Protein AF-A0A843RX86-F1 (afdb_monomer)

Foldseek 3Di:
DDPPPPDDCPPPDDDWDWDADPVGDTDIPVVQPPHDDDDDDDDPDD

Secondary structure (DSSP, 8-state):
---------TTSPPPP-EEE-TTSPEEEGGGGTTS-----------

Mean predicted aligned error: 7.26 Å

pLDDT: mean 86.72, std 16.62, range [40.16, 98.38]

Radius of gyration: 14.24 Å; Cα contacts (8 Å, |Δi|>4): 19; chains: 1; bounding box: 37×29×30 Å

Solvent-accessible surface area (backbone atoms only — not comparable to full-atom values): 3512 Å² total; per-residue (Å²): 134,85,76,76,79,88,63,88,62,82,92,55,84,79,79,84,51,78,44,66,49,98,86,62,57,72,47,41,57,77,78,47,69,99,58,91,84,86,88,81,87,81,79,84,82,126

Sequence (46 aa):
MERGAKGNRVGQLAAPFELPDAIGQVHRLADYQGAWLLLVFHRHLG

Structure (mmCIF, N/CA/C/O backbone):
data_AF-A0A843RX86-F1
#
_entry.id   AF-A0A843RX86-F1
#
loop_
_atom_site.group_PDB
_atom_site.id
_atom_site.type_symbol
_atom_site.label_atom_id
_atom_site.label_alt_id
_atom_site.label_comp_id
_atom_site.label_asym_id
_atom_site.label_entity_id
_atom_site.label_seq_id
_atom_site.pdbx_PDB_ins_code
_atom_site.Cartn_x
_atom_site.Cartn_y
_atom_site.Cartn_z
_atom_site.occupancy
_atom_site.B_iso_or_equiv
_atom_site.auth_seq_id
_atom_site.auth_comp_id
_atom_site.auth_asym_id
_atom_site.auth_atom_id
_atom_site.pdbx_PDB_model_num
ATOM 1 N N . MET A 1 1 ? 31.986 -1.207 -4.213 1.00 40.16 1 MET A N 1
ATOM 2 C CA . MET A 1 1 ? 30.645 -0.837 -4.718 1.00 40.16 1 MET A CA 1
ATOM 3 C C . MET A 1 1 ? 29.793 -2.096 -4.728 1.00 40.16 1 MET A C 1
ATOM 5 O O . MET A 1 1 ? 29.942 -2.913 -5.629 1.00 40.16 1 MET A O 1
ATOM 9 N N . GLU A 1 2 ? 28.987 -2.317 -3.691 1.00 43.00 2 GLU A N 1
ATOM 10 C CA . GLU A 1 2 ? 28.101 -3.483 -3.616 1.00 43.00 2 GLU A CA 1
ATOM 11 C C . GLU A 1 2 ? 26.957 -3.329 -4.625 1.00 43.00 2 GLU A C 1
ATOM 13 O O . GLU A 1 2 ? 26.102 -2.453 -4.503 1.00 43.00 2 GLU A O 1
ATOM 18 N N . ARG A 1 3 ? 26.933 -4.183 -5.652 1.00 50.84 3 ARG A N 1
ATOM 19 C CA . AR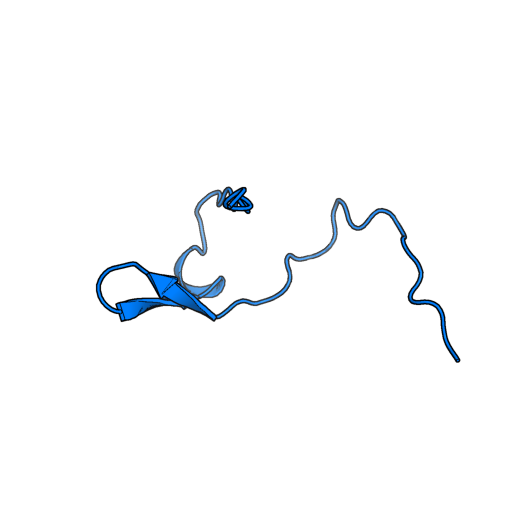G A 1 3 ? 25.712 -4.423 -6.424 1.00 50.84 3 ARG A CA 1
ATOM 20 C C . ARG A 1 3 ? 24.762 -5.164 -5.491 1.00 50.84 3 ARG A C 1
ATOM 22 O O . ARG A 1 3 ? 24.990 -6.337 -5.218 1.00 50.84 3 ARG A O 1
ATOM 29 N N . GLY A 1 4 ? 23.729 -4.483 -4.993 1.00 52.16 4 GLY A N 1
ATOM 30 C CA . GLY A 1 4 ? 22.689 -5.112 -4.183 1.00 52.16 4 GLY A CA 1
ATOM 31 C C . GLY A 1 4 ? 22.201 -6.387 -4.867 1.00 52.16 4 GLY A C 1
ATOM 32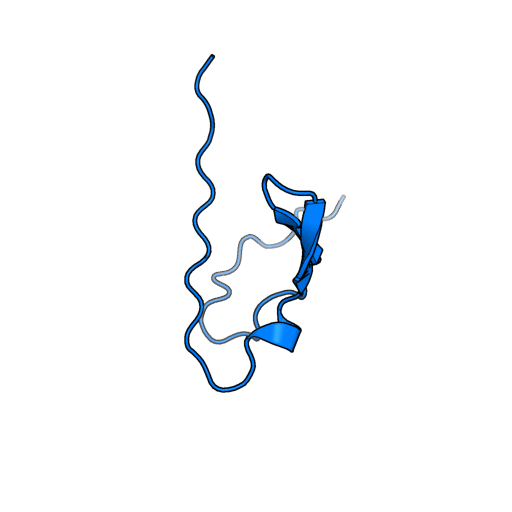 O O . GLY A 1 4 ? 21.775 -6.350 -6.024 1.00 52.16 4 GLY A O 1
ATOM 33 N N . ALA A 1 5 ? 22.329 -7.519 -4.178 1.00 51.66 5 ALA A N 1
ATOM 34 C CA . ALA A 1 5 ? 21.917 -8.809 -4.699 1.00 51.66 5 ALA A CA 1
ATOM 35 C C . ALA A 1 5 ? 20.443 -8.724 -5.128 1.00 51.66 5 ALA A C 1
ATOM 37 O O . ALA A 1 5 ? 19.548 -8.569 -4.293 1.00 51.66 5 ALA A O 1
ATOM 38 N N . LYS A 1 6 ? 20.178 -8.816 -6.439 1.00 63.50 6 LYS A N 1
ATOM 39 C CA . LYS A 1 6 ? 18.835 -9.048 -6.993 1.00 63.50 6 LYS A CA 1
ATOM 40 C C . LYS A 1 6 ? 18.439 -10.502 -6.710 1.00 63.50 6 LYS A C 1
ATOM 42 O O . LYS A 1 6 ? 18.314 -11.312 -7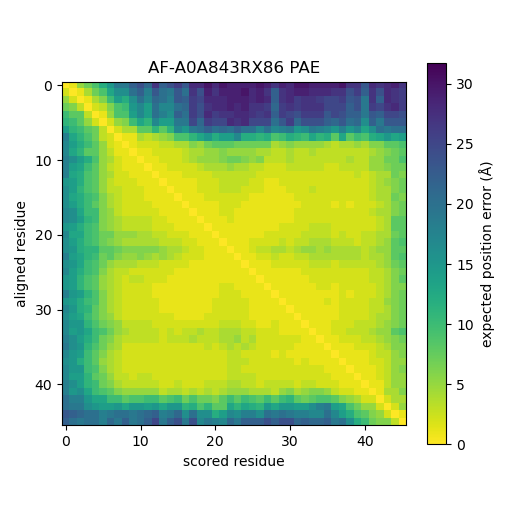.620 1.00 63.50 6 LYS A O 1
ATOM 47 N N . GLY A 1 7 ? 18.333 -10.848 -5.432 1.00 70.00 7 GLY A N 1
ATOM 48 C CA . GLY A 1 7 ? 17.778 -12.117 -4.987 1.00 70.00 7 GLY A CA 1
ATOM 49 C C . GLY A 1 7 ? 16.256 -12.070 -5.061 1.00 70.00 7 GLY A C 1
ATOM 50 O O . GLY A 1 7 ? 15.650 -11.021 -4.842 1.00 70.00 7 GLY A O 1
ATOM 51 N N . ASN A 1 8 ? 15.637 -13.207 -5.362 1.00 82.19 8 ASN A N 1
ATOM 52 C CA . ASN A 1 8 ? 14.204 -13.383 -5.181 1.00 82.19 8 ASN A CA 1
ATOM 53 C C . ASN A 1 8 ? 13.855 -13.164 -3.693 1.00 82.19 8 ASN A C 1
ATOM 55 O O . ASN A 1 8 ? 14.405 -13.850 -2.835 1.00 82.19 8 ASN A O 1
ATOM 59 N N . ARG A 1 9 ? 12.980 -12.196 -3.388 1.00 88.75 9 ARG A N 1
ATOM 60 C CA . ARG A 1 9 ? 12.566 -11.850 -2.010 1.00 88.75 9 ARG A CA 1
ATOM 61 C C . ARG A 1 9 ? 11.195 -12.411 -1.627 1.00 88.75 9 ARG A C 1
ATOM 63 O O . ARG A 1 9 ? 10.639 -12.028 -0.603 1.00 88.75 9 ARG A O 1
ATOM 70 N N . VAL A 1 10 ? 10.633 -13.302 -2.442 1.00 92.31 10 VAL A N 1
ATOM 71 C CA . VAL A 1 10 ? 9.374 -13.985 -2.117 1.00 92.31 10 VAL A CA 1
ATOM 72 C C . VAL A 1 10 ? 9.506 -14.720 -0.776 1.00 92.31 10 VAL A C 1
ATOM 74 O O . VAL A 1 10 ? 10.519 -15.365 -0.513 1.00 92.31 10 VAL A O 1
ATOM 77 N N . GLY A 1 11 ? 8.484 -14.599 0.075 1.00 93.19 11 GLY A N 1
ATOM 78 C CA . GLY A 1 11 ? 8.440 -15.193 1.417 1.00 93.19 11 GLY A CA 1
ATOM 79 C C . GLY A 1 11 ? 9.096 -14.352 2.519 1.00 93.19 11 GLY A C 1
ATOM 80 O O . GLY A 1 11 ? 8.907 -14.654 3.694 1.00 93.19 11 GLY A O 1
ATOM 81 N N . GLN A 1 12 ? 9.828 -13.289 2.173 1.00 94.25 12 GLN A N 1
ATOM 82 C CA . GLN A 1 12 ? 10.324 -12.320 3.153 1.00 94.25 12 GLN A CA 1
ATOM 83 C C . GLN A 1 12 ? 9.218 -11.329 3.530 1.00 94.25 12 GLN A C 1
ATOM 85 O O . GLN A 1 12 ? 8.283 -11.101 2.759 1.00 94.25 12 GLN A O 1
ATOM 90 N N . LEU A 1 13 ? 9.345 -10.711 4.708 1.00 93.50 13 LEU A N 1
ATOM 91 C CA . LEU A 1 13 ? 8.465 -9.614 5.103 1.00 93.50 13 LEU A CA 1
ATOM 92 C C . LEU A 1 13 ? 8.522 -8.492 4.061 1.00 93.50 13 LEU A C 1
ATOM 94 O O . LEU A 1 13 ? 9.597 -8.124 3.580 1.00 93.50 13 LEU A O 1
ATOM 98 N N . ALA A 1 14 ? 7.354 -7.943 3.728 1.00 93.81 14 ALA A N 1
ATOM 99 C CA . ALA A 1 14 ? 7.270 -6.773 2.870 1.00 93.81 14 ALA A CA 1
ATOM 100 C C . ALA A 1 14 ? 7.993 -5.584 3.524 1.00 93.81 14 ALA A C 1
ATOM 102 O O . ALA A 1 14 ? 7.957 -5.410 4.743 1.00 93.81 14 ALA A O 1
ATOM 103 N N . ALA A 1 15 ? 8.649 -4.760 2.707 1.00 94.62 15 ALA A N 1
ATOM 104 C CA . ALA A 1 15 ? 9.288 -3.547 3.197 1.00 94.62 15 ALA A CA 1
ATOM 105 C C . ALA A 1 15 ? 8.222 -2.560 3.711 1.00 94.62 15 ALA A C 1
ATOM 107 O O . ALA A 1 15 ? 7.196 -2.394 3.041 1.00 94.62 15 ALA A O 1
ATOM 108 N N . PRO A 1 16 ? 8.447 -1.887 4.855 1.00 97.12 16 PRO A N 1
ATOM 109 C CA . PRO A 1 16 ? 7.557 -0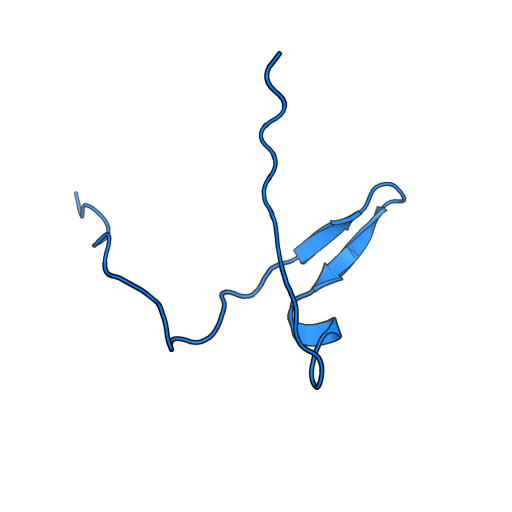.822 5.293 1.00 97.12 16 PRO A CA 1
ATOM 110 C C . PRO A 1 16 ? 7.532 0.296 4.245 1.00 97.12 16 PRO A C 1
ATOM 112 O O . PRO A 1 16 ? 8.554 0.617 3.637 1.00 97.12 16 PRO A O 1
ATOM 115 N N . PHE A 1 17 ? 6.360 0.891 4.046 1.00 96.62 17 PHE A N 1
ATOM 116 C CA . PHE A 1 17 ? 6.168 2.041 3.169 1.00 96.62 17 PHE A CA 1
ATOM 117 C C . PHE A 1 17 ? 5.302 3.089 3.861 1.00 96.62 17 PHE A C 1
ATOM 119 O O . PHE A 1 17 ? 4.507 2.750 4.738 1.00 96.62 17 PHE A O 1
ATOM 126 N N . GLU A 1 18 ? 5.446 4.334 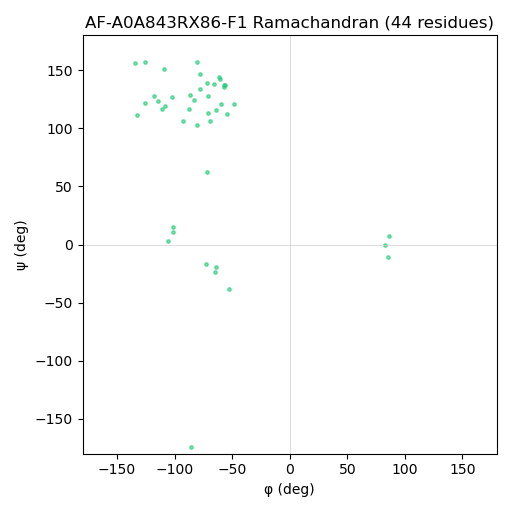3.415 1.00 98.12 18 GLU A N 1
ATOM 127 C CA . GLU A 1 18 ? 4.533 5.442 3.684 1.00 98.12 18 GLU A CA 1
ATOM 128 C C . GLU A 1 18 ? 4.267 6.130 2.342 1.00 98.12 18 GLU A C 1
ATOM 130 O O . GLU A 1 18 ? 5.188 6.681 1.736 1.00 98.12 18 GLU A O 1
ATOM 135 N N . LEU A 1 19 ? 3.041 6.030 1.831 1.00 96.56 19 LEU A N 1
ATOM 136 C CA . LEU A 1 19 ? 2.676 6.560 0.517 1.00 96.56 19 LEU A CA 1
ATOM 137 C C . LEU A 1 19 ? 1.464 7.485 0.654 1.00 96.56 19 LEU A C 1
ATOM 139 O O . LEU A 1 19 ? 0.425 7.029 1.135 1.00 96.56 19 LEU A O 1
ATOM 143 N N . PRO A 1 20 ? 1.565 8.764 0.251 1.00 97.31 20 PRO A N 1
ATOM 144 C CA . PRO A 1 20 ? 0.399 9.628 0.167 1.00 97.31 20 PRO A CA 1
ATOM 145 C C . PRO A 1 20 ? -0.479 9.206 -1.015 1.00 97.31 20 PRO A C 1
ATOM 147 O O . PRO A 1 20 ? 0.028 8.897 -2.097 1.00 97.31 20 PRO A O 1
ATOM 150 N N . ASP A 1 21 ? -1.793 9.208 -0.821 1.00 94.75 21 ASP A N 1
ATOM 151 C CA . ASP A 1 21 ? -2.755 9.052 -1.908 1.00 94.75 21 ASP A CA 1
ATOM 152 C C . ASP A 1 21 ? -3.090 10.390 -2.594 1.00 94.75 21 ASP A C 1
ATOM 154 O O . ASP A 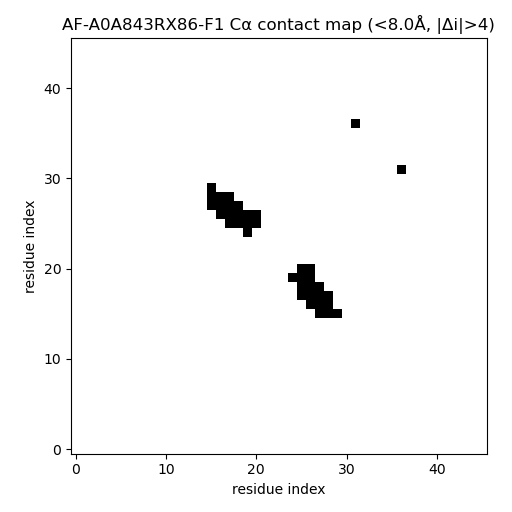1 21 ? -2.501 11.436 -2.312 1.00 94.75 21 ASP A O 1
ATOM 158 N N . ALA A 1 22 ? -4.050 10.358 -3.522 1.00 94.94 22 ALA A N 1
ATOM 159 C CA . ALA A 1 22 ? -4.444 11.514 -4.326 1.00 94.94 22 ALA A CA 1
ATOM 160 C C . ALA A 1 22 ? -5.044 12.677 -3.514 1.00 94.94 22 ALA A C 1
ATOM 162 O O . ALA A 1 22 ? -5.075 13.801 -4.013 1.00 94.94 22 ALA A O 1
ATOM 163 N N . ILE A 1 23 ? -5.518 12.424 -2.292 1.00 96.44 23 ILE A N 1
ATOM 164 C CA . ILE A 1 23 ? -6.060 13.455 -1.396 1.00 96.44 23 ILE A CA 1
ATOM 165 C C . ILE A 1 23 ? -5.092 13.799 -0.255 1.00 96.44 23 ILE A C 1
ATOM 167 O O . ILE A 1 23 ? -5.411 14.629 0.594 1.00 96.44 23 ILE A O 1
ATOM 171 N N . GLY A 1 24 ? -3.897 13.200 -0.251 1.00 95.94 24 GLY A N 1
ATOM 172 C CA . GLY A 1 24 ? -2.846 13.444 0.732 1.00 95.94 24 GLY A CA 1
ATOM 173 C C . GLY A 1 24 ? -2.953 12.598 2.001 1.00 95.94 24 GLY A C 1
ATOM 174 O O . GLY A 1 24 ? -2.178 12.824 2.932 1.00 95.94 24 GLY A O 1
ATOM 175 N N . GLN A 1 25 ? -3.864 11.619 2.063 1.00 97.69 25 GLN A N 1
ATOM 176 C CA . GLN A 1 25 ? -3.870 10.662 3.166 1.00 97.69 25 GLN A CA 1
ATOM 177 C C . GLN A 1 25 ? -2.660 9.736 3.022 1.00 97.69 25 GLN A C 1
ATOM 179 O O . GLN A 1 25 ? -2.429 9.139 1.971 1.00 97.69 25 GLN A O 1
ATOM 184 N N . VAL A 1 26 ? -1.872 9.621 4.090 1.00 98.38 26 VAL A N 1
ATOM 185 C CA . VAL A 1 26 ? -0.712 8.728 4.125 1.00 98.38 26 VAL A CA 1
ATOM 186 C C . VAL A 1 26 ? -1.171 7.321 4.476 1.00 98.38 26 VAL A C 1
ATOM 188 O O . VAL A 1 26 ? -1.779 7.106 5.522 1.00 98.38 26 VAL A O 1
ATOM 191 N N . HIS A 1 27 ? -0.826 6.371 3.614 1.00 97.56 27 HIS A N 1
ATOM 192 C CA . HIS A 1 27 ? -1.030 4.942 3.815 1.00 97.56 27 HIS A CA 1
ATOM 193 C C . HIS A 1 27 ? 0.283 4.289 4.228 1.00 97.56 27 HIS A C 1
ATOM 195 O O . HIS A 1 27 ? 1.292 4.423 3.523 1.00 97.56 27 HIS A O 1
ATOM 201 N N . ARG A 1 28 ? 0.278 3.555 5.342 1.00 98.31 28 ARG A N 1
ATOM 202 C CA . ARG A 1 28 ? 1.422 2.765 5.810 1.00 98.31 28 ARG A CA 1
ATOM 203 C C . ARG A 1 28 ? 1.152 1.280 5.654 1.00 98.31 28 ARG A C 1
ATOM 205 O O . ARG A 1 28 ? 0.023 0.840 5.827 1.00 98.31 28 ARG A O 1
ATOM 212 N N . LEU A 1 29 ? 2.197 0.470 5.460 1.00 97.75 29 LEU A N 1
ATOM 213 C CA . LEU A 1 29 ? 2.044 -0.997 5.472 1.00 97.75 29 LEU A CA 1
ATOM 214 C C . LEU A 1 29 ? 1.346 -1.494 6.753 1.00 97.75 29 LEU A C 1
ATOM 216 O O . LEU A 1 29 ? 0.527 -2.407 6.702 1.00 97.75 29 LEU A O 1
ATOM 220 N N . ALA A 1 30 ? 1.663 -0.878 7.895 1.00 97.81 30 ALA A N 1
ATOM 221 C CA . ALA A 1 30 ? 1.107 -1.251 9.191 1.00 97.81 30 ALA A CA 1
ATOM 222 C C . ALA A 1 30 ? -0.411 -1.027 9.299 1.00 97.81 30 ALA A C 1
ATOM 224 O O . ALA A 1 30 ? -1.050 -1.714 10.091 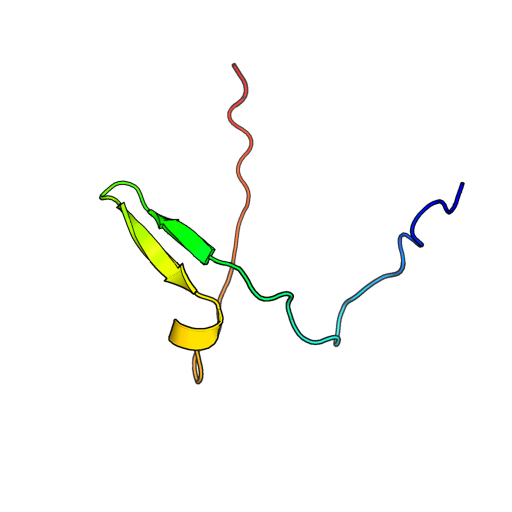1.00 97.81 30 ALA A O 1
ATOM 225 N N . ASP A 1 31 ? -0.985 -0.133 8.492 1.00 98.00 31 ASP A N 1
ATOM 226 C CA . ASP A 1 31 ? -2.421 0.162 8.515 1.00 98.00 31 ASP A CA 1
ATOM 227 C C . ASP A 1 31 ? -3.251 -0.984 7.902 1.00 98.00 31 ASP A C 1
ATOM 229 O O . ASP A 1 31 ? -4.448 -1.091 8.148 1.00 98.00 31 AS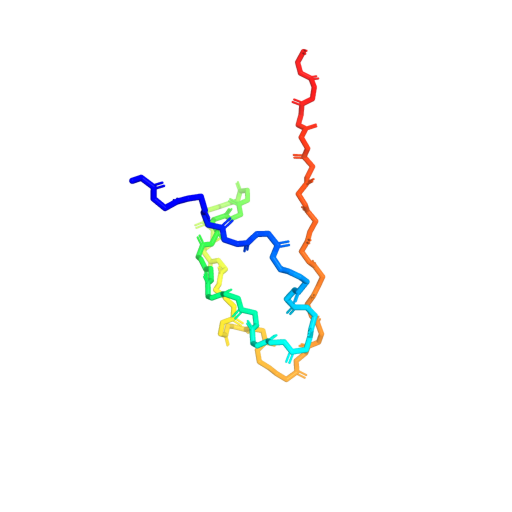P A O 1
ATOM 233 N N . TYR A 1 32 ? -2.607 -1.881 7.144 1.00 96.44 32 TYR A N 1
ATOM 234 C CA . TYR A 1 32 ? -3.234 -3.010 6.443 1.00 96.44 32 TYR A CA 1
ATOM 235 C C . TYR A 1 32 ? -3.061 -4.358 7.159 1.00 96.44 32 TYR A C 1
ATOM 237 O O . TYR A 1 32 ? -3.256 -5.419 6.55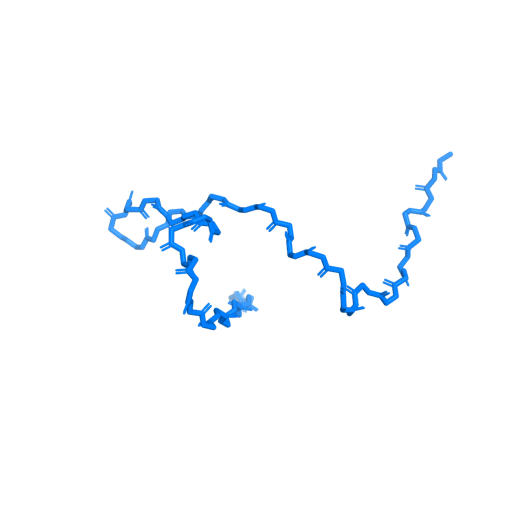9 1.00 96.44 32 TYR A O 1
ATOM 245 N N . GLN A 1 33 ? -2.672 -4.357 8.436 1.00 96.06 33 GLN A N 1
ATOM 246 C CA . GLN A 1 33 ? -2.535 -5.594 9.205 1.00 96.06 33 GLN A CA 1
ATOM 247 C C . GLN A 1 33 ? -3.848 -6.390 9.240 1.00 96.06 33 GLN A C 1
ATOM 249 O O . GLN A 1 33 ? -4.928 -5.843 9.441 1.00 96.06 33 GLN A O 1
ATOM 254 N N . GLY A 1 34 ? -3.745 -7.709 9.060 1.00 96.69 34 GLY A N 1
ATOM 255 C CA . GLY A 1 34 ? -4.903 -8.609 9.032 1.00 96.69 34 GLY A CA 1
ATOM 256 C C . GLY A 1 34 ? -5.625 -8.689 7.682 1.00 96.69 34 GLY A C 1
ATOM 257 O O . GLY A 1 34 ? -6.572 -9.464 7.562 1.00 96.69 34 GLY A O 1
ATOM 258 N N . ALA A 1 35 ? -5.167 -7.959 6.660 1.00 96.81 35 ALA A N 1
ATOM 259 C CA . ALA A 1 35 ? -5.695 -8.022 5.301 1.00 96.81 35 ALA A CA 1
ATOM 260 C C . ALA A 1 35 ? -4.591 -8.307 4.269 1.00 96.81 35 ALA A C 1
ATOM 262 O O . ALA A 1 35 ? -3.408 -8.051 4.494 1.00 96.81 35 ALA A O 1
ATOM 263 N N . TRP A 1 36 ? -4.986 -8.837 3.110 1.00 95.94 36 TRP A N 1
ATOM 264 C CA . TRP A 1 36 ? -4.091 -8.940 1.958 1.00 95.94 36 TRP A CA 1
ATOM 265 C C . TRP A 1 36 ? -3.964 -7.583 1.270 1.00 95.94 36 TRP A C 1
ATOM 267 O O . TRP A 1 36 ? -4.968 -6.932 0.987 1.00 95.94 36 TRP A O 1
ATOM 277 N N . LEU A 1 37 ? -2.731 -7.194 0.948 1.00 96.00 37 LEU A N 1
ATOM 278 C CA . LEU A 1 37 ? -2.424 -5.960 0.233 1.00 96.00 37 LEU A CA 1
ATOM 279 C C . LEU A 1 37 ? -1.754 -6.275 -1.108 1.00 96.00 37 LEU A C 1
ATOM 281 O O . LEU A 1 37 ? -0.739 -6.970 -1.156 1.00 96.00 37 LEU A O 1
ATOM 285 N N . LEU A 1 38 ? -2.293 -5.711 -2.189 1.00 95.75 38 LEU A N 1
ATOM 286 C CA . LEU A 1 38 ? -1.681 -5.720 -3.515 1.00 95.75 38 LEU A CA 1
ATOM 287 C C . LEU A 1 38 ? -1.230 -4.297 -3.863 1.00 95.75 38 LEU A C 1
ATOM 289 O O . LEU A 1 38 ? -2.061 -3.404 -3.997 1.00 95.75 38 LEU A O 1
ATOM 293 N N . LEU A 1 39 ? 0.078 -4.094 -4.032 1.00 94.62 39 LEU A N 1
ATOM 294 C CA . LEU A 1 39 ? 0.658 -2.809 -4.427 1.00 94.62 39 LEU A CA 1
ATOM 295 C C . LEU A 1 39 ? 1.161 -2.889 -5.872 1.00 94.62 39 LEU A C 1
ATOM 297 O O . LEU A 1 39 ? 2.046 -3.687 -6.183 1.00 94.62 39 LEU A O 1
ATOM 301 N N . VAL A 1 40 ? 0.601 -2.058 -6.752 1.00 93.19 40 VAL A N 1
ATOM 302 C CA . VAL A 1 40 ? 0.948 -2.015 -8.178 1.00 93.19 40 VAL A CA 1
ATOM 303 C C . VAL A 1 40 ? 1.589 -0.670 -8.496 1.00 93.19 40 VAL A C 1
ATOM 305 O O . VAL A 1 40 ? 0.991 0.376 -8.271 1.00 93.19 40 VAL A O 1
ATOM 308 N N . PHE A 1 41 ? 2.801 -0.696 -9.048 1.00 90.44 41 PHE A N 1
ATOM 309 C CA . PHE A 1 41 ? 3.472 0.500 -9.549 1.00 90.44 41 PHE A CA 1
ATOM 310 C C . PHE A 1 41 ? 3.167 0.659 -11.036 1.00 90.44 41 PHE A C 1
ATOM 312 O O . PHE A 1 41 ? 3.713 -0.072 -11.866 1.00 90.44 41 PHE A O 1
ATOM 319 N N . HIS A 1 42 ? 2.314 1.617 -11.392 1.00 89.06 42 HIS A N 1
ATOM 320 C CA . HIS A 1 42 ? 2.163 2.029 -12.784 1.00 89.06 42 HIS A CA 1
ATOM 321 C C . HIS A 1 42 ? 3.202 3.104 -13.110 1.00 89.06 42 HIS A C 1
ATOM 323 O O . HIS A 1 42 ? 3.343 4.108 -12.415 1.00 89.06 42 HIS A O 1
ATOM 329 N N . ARG A 1 43 ? 3.949 2.910 -14.196 1.00 85.69 43 ARG A N 1
ATOM 330 C CA . ARG A 1 43 ? 4.775 3.975 -14.763 1.00 85.69 43 ARG A CA 1
ATOM 331 C C . ARG A 1 43 ? 3.906 4.757 -15.736 1.00 85.69 43 ARG A C 1
ATOM 333 O O . ARG A 1 43 ? 3.476 4.198 -16.741 1.00 85.69 43 ARG A O 1
ATOM 340 N N . HIS A 1 44 ? 3.671 6.036 -15.465 1.00 80.81 44 HIS A N 1
ATOM 341 C CA . HIS A 1 44 ? 3.131 6.925 -16.487 1.00 80.81 44 HIS A CA 1
ATOM 342 C C . HIS A 1 44 ? 4.171 7.040 -17.610 1.00 80.81 44 HIS A C 1
ATOM 344 O O . HIS A 1 44 ? 5.302 7.474 -17.378 1.00 80.81 44 HIS A O 1
ATOM 350 N N . LEU A 1 45 ? 3.820 6.557 -18.800 1.00 66.88 45 LEU A N 1
ATOM 351 C CA . LEU A 1 45 ? 4.570 6.821 -20.021 1.00 66.88 45 LEU A CA 1
ATOM 352 C C . LEU A 1 45 ? 4.127 8.207 -20.494 1.00 66.88 45 LEU A C 1
ATOM 354 O O . LEU A 1 45 ? 2.994 8.361 -20.945 1.00 66.88 45 LEU A O 1
ATOM 358 N N . GLY A 1 46 ? 4.977 9.206 -20.261 1.00 57.50 46 GLY A N 1
ATOM 359 C CA . GLY A 1 46 ? 4.912 10.475 -20.984 1.00 57.50 46 GLY A CA 1
ATOM 360 C C . GLY A 1 46 ? 5.482 10.319 -22.383 1.00 57.50 46 GLY A C 1
ATOM 361 O O . GLY A 1 46 ? 6.329 9.410 -22.563 1.00 57.50 46 GLY A O 1
#